Protein AF-A0A7C6U587-F1 (afdb_monomer_lite)

Structure (mmCIF, N/CA/C/O backbone):
data_AF-A0A7C6U587-F1
#
_entry.id   AF-A0A7C6U587-F1
#
loop_
_atom_site.group_PDB
_atom_site.id
_atom_site.type_symbol
_atom_site.label_atom_id
_atom_site.label_alt_id
_atom_site.label_comp_id
_atom_site.label_asym_id
_atom_site.label_entity_id
_atom_site.label_seq_id
_atom_site.pdbx_PDB_ins_code
_atom_site.Cartn_x
_atom_site.Cartn_y
_atom_site.Cartn_z
_atom_site.occupancy
_atom_site.B_iso_or_equiv
_atom_site.auth_seq_id
_atom_site.auth_comp_id
_atom_site.auth_asym_id
_atom_site.auth_atom_id
_atom_site.pdbx_PDB_model_num
ATOM 1 N N . MET A 1 1 ? -9.775 6.942 18.455 1.00 74.12 1 MET A N 1
ATOM 2 C CA . MET A 1 1 ? -8.838 6.032 17.772 1.00 74.12 1 MET A CA 1
ATOM 3 C C . MET A 1 1 ? -7.484 6.138 18.454 1.00 74.12 1 MET A C 1
ATOM 5 O O . MET A 1 1 ? -7.083 7.254 18.779 1.00 74.12 1 MET A O 1
ATOM 9 N N . LYS A 1 2 ? -6.828 5.015 18.753 1.00 79.56 2 LYS A N 1
ATOM 10 C CA . LYS A 1 2 ? -5.412 5.011 19.152 1.00 79.56 2 LYS A CA 1
ATOM 11 C C . LYS A 1 2 ? -4.557 5.276 17.909 1.00 79.56 2 LYS A C 1
ATOM 13 O O . LYS A 1 2 ? -5.069 5.228 16.796 1.00 79.56 2 LYS A O 1
ATOM 18 N N . THR A 1 3 ? -3.266 5.543 18.081 1.00 83.50 3 THR A N 1
ATOM 19 C CA . THR A 1 3 ? -2.344 5.587 16.938 1.00 83.50 3 THR A CA 1
ATOM 20 C C . THR A 1 3 ? -2.378 4.236 16.218 1.00 83.50 3 THR A C 1
ATOM 22 O O . THR A 1 3 ? -2.172 3.227 16.898 1.00 83.50 3 THR A O 1
ATOM 25 N N . PRO A 1 4 ? -2.668 4.197 14.907 1.00 84.94 4 PRO A N 1
ATOM 26 C CA . PRO A 1 4 ? -2.709 2.946 14.173 1.00 84.94 4 PRO A CA 1
ATOM 27 C C . PRO A 1 4 ? -1.314 2.336 14.069 1.00 84.94 4 PRO A C 1
ATOM 29 O O . PRO A 1 4 ? -0.331 3.044 13.843 1.00 84.94 4 PRO A O 1
ATOM 32 N N . ILE A 1 5 ? -1.236 1.023 14.267 1.00 89.50 5 ILE A N 1
ATOM 33 C CA . ILE A 1 5 ? -0.021 0.231 14.063 1.00 89.50 5 ILE A CA 1
ATOM 34 C C . ILE A 1 5 ? -0.376 -0.813 13.014 1.00 89.50 5 ILE A C 1
ATOM 36 O O . ILE A 1 5 ? -0.942 -1.856 13.332 1.00 89.50 5 ILE A O 1
ATOM 40 N N . LEU A 1 6 ? -0.095 -0.482 11.757 1.00 93.31 6 LEU A N 1
ATOM 41 C CA . LEU A 1 6 ? -0.489 -1.301 10.619 1.00 93.31 6 LEU A CA 1
ATOM 42 C C . LEU A 1 6 ? 0.548 -2.396 10.398 1.00 93.31 6 LEU A C 1
ATOM 44 O O . LEU A 1 6 ? 1.727 -2.110 10.193 1.00 93.31 6 LEU A O 1
ATOM 48 N N . THR A 1 7 ? 0.100 -3.644 10.448 1.00 93.62 7 THR A N 1
ATOM 49 C CA . THR A 1 7 ? 0.931 -4.816 10.161 1.00 93.62 7 THR A CA 1
ATOM 50 C C . THR A 1 7 ? 0.369 -5.496 8.920 1.00 93.62 7 THR A C 1
ATOM 52 O O . THR A 1 7 ? -0.827 -5.786 8.927 1.00 93.62 7 THR A O 1
ATOM 55 N N . PRO A 1 8 ? 1.158 -5.717 7.858 1.00 93.75 8 PRO A N 1
ATOM 56 C CA . PRO A 1 8 ? 0.664 -6.448 6.698 1.00 93.75 8 PRO A CA 1
ATOM 57 C C . PRO A 1 8 ? 0.405 -7.914 7.086 1.00 93.75 8 PRO A C 1
ATOM 59 O O . PRO A 1 8 ? 1.144 -8.474 7.902 1.00 93.75 8 PRO A O 1
ATOM 62 N N . GLU A 1 9 ? -0.663 -8.519 6.561 1.00 91.94 9 GLU A N 1
ATOM 63 C CA . GLU A 1 9 ? -0.982 -9.932 6.828 1.00 91.94 9 GLU A CA 1
ATOM 64 C C . GLU A 1 9 ? -0.007 -10.884 6.118 1.00 91.94 9 GLU A C 1
ATOM 66 O O . GLU A 1 9 ? 0.327 -11.936 6.665 1.00 91.94 9 GLU A O 1
ATOM 71 N N . ASP A 1 10 ? 0.513 -10.466 4.962 1.00 90.69 10 ASP A N 1
ATOM 72 C CA . ASP A 1 10 ? 1.508 -11.177 4.158 1.00 90.69 10 ASP A CA 1
ATOM 73 C C . ASP A 1 10 ? 2.763 -10.316 3.916 1.00 90.69 10 ASP A C 1
ATOM 75 O O . ASP A 1 10 ? 2.794 -9.116 4.193 1.00 90.69 10 ASP A O 1
ATOM 79 N N . GLU A 1 11 ? 3.830 -10.924 3.388 1.00 89.44 11 GLU A N 1
ATOM 80 C CA . GLU A 1 11 ? 4.993 -10.166 2.909 1.00 89.44 11 GLU A CA 1
ATOM 81 C C . GLU A 1 11 ? 4.594 -9.231 1.756 1.00 89.44 11 GLU A C 1
ATOM 83 O O . GLU A 1 11 ? 3.784 -9.592 0.898 1.00 89.44 11 GLU A O 1
ATOM 88 N N . LEU A 1 12 ? 5.176 -8.025 1.718 1.00 89.62 12 LEU A N 1
ATOM 89 C CA . LEU A 1 12 ? 4.893 -7.079 0.642 1.00 89.62 12 LEU A CA 1
ATOM 90 C C . LEU A 1 12 ? 5.345 -7.655 -0.716 1.00 89.62 12 LEU A C 1
ATOM 92 O O . LEU A 1 12 ? 6.461 -8.172 -0.815 1.00 89.62 12 LEU A O 1
ATOM 96 N N . PRO A 1 13 ? 4.521 -7.552 -1.778 1.00 91.12 13 PRO A N 1
ATOM 97 C CA . PRO A 1 13 ? 4.857 -8.115 -3.083 1.00 91.12 13 PRO A CA 1
ATOM 98 C C . PRO A 1 13 ? 6.144 -7.530 -3.672 1.00 91.12 13 PRO A C 1
ATOM 100 O O . PRO A 1 13 ? 6.321 -6.309 -3.713 1.00 91.12 13 PRO A O 1
ATOM 103 N N . GLU A 1 14 ? 7.017 -8.390 -4.198 1.00 91.69 14 GLU A N 1
ATOM 104 C CA . GLU A 1 14 ? 8.173 -7.952 -4.983 1.00 91.69 14 GLU A CA 1
ATOM 105 C C . GLU A 1 14 ? 7.737 -7.370 -6.339 1.00 91.69 14 GLU A C 1
ATOM 107 O O . GLU A 1 14 ? 6.810 -7.864 -6.984 1.00 91.69 14 GLU A O 1
ATOM 112 N N . LEU A 1 15 ? 8.450 -6.342 -6.810 1.00 91.31 15 LEU A N 1
ATOM 113 C CA . LEU A 1 15 ? 8.211 -5.764 -8.133 1.00 91.31 15 LEU A CA 1
ATOM 114 C C . LEU A 1 15 ? 8.793 -6.651 -9.236 1.00 91.31 15 LEU A C 1
ATOM 116 O O . LEU A 1 15 ? 9.970 -7.023 -9.216 1.00 91.31 15 LEU A O 1
ATOM 120 N N . GLU A 1 16 ? 7.996 -6.909 -10.270 1.00 90.06 16 GLU A N 1
ATOM 121 C CA . GLU A 1 16 ? 8.484 -7.593 -11.460 1.00 90.06 16 GLU A CA 1
ATOM 122 C C . GLU A 1 16 ? 9.505 -6.720 -12.204 1.00 90.06 16 GLU A C 1
ATOM 124 O O . GLU A 1 16 ? 9.353 -5.501 -12.319 1.00 90.06 16 GLU A O 1
ATOM 129 N N . HIS A 1 17 ? 10.520 -7.351 -12.803 1.00 88.31 17 HIS A N 1
ATOM 130 C CA . HIS A 1 17 ? 11.481 -6.689 -13.694 1.00 88.31 17 HIS A CA 1
ATOM 131 C C . HIS A 1 17 ? 10.867 -6.410 -15.072 1.00 88.31 17 HIS A C 1
ATOM 133 O O . HIS A 1 17 ? 11.314 -6.921 -16.102 1.00 88.31 17 HIS A O 1
ATOM 139 N N . LYS A 1 18 ? 9.800 -5.614 -15.086 1.00 88.62 18 LYS A N 1
ATOM 140 C CA . LYS A 1 18 ? 9.007 -5.308 -16.269 1.00 88.62 18 LYS A CA 1
ATOM 141 C C . LYS A 1 18 ? 8.548 -3.860 -16.226 1.00 88.62 18 LYS A C 1
ATOM 143 O O . LYS A 1 18 ? 7.990 -3.405 -15.231 1.00 88.62 18 LYS A O 1
ATOM 148 N N . GLU A 1 19 ? 8.765 -3.156 -17.333 1.00 90.19 19 GLU A N 1
ATOM 149 C CA . GLU A 1 19 ? 8.288 -1.785 -17.477 1.00 90.19 19 GLU A CA 1
ATOM 150 C C . GLU A 1 19 ? 6.764 -1.718 -17.471 1.00 90.19 19 GLU A C 1
ATOM 152 O O . GLU A 1 19 ? 6.081 -2.537 -18.098 1.00 90.19 19 GLU A O 1
ATOM 157 N N . GLY A 1 20 ? 6.245 -0.688 -16.811 1.00 92.88 20 GLY A N 1
ATOM 158 C CA . GLY A 1 20 ? 4.831 -0.354 -16.815 1.00 92.88 20 GLY A CA 1
ATOM 159 C C . GLY A 1 20 ? 4.245 -0.195 -15.421 1.00 92.88 20 GLY A C 1
ATOM 160 O O . GLY A 1 20 ? 4.947 0.038 -14.441 1.00 92.88 20 GLY A O 1
ATOM 161 N N . CYS A 1 21 ? 2.920 -0.273 -15.374 1.00 94.69 21 CYS A N 1
ATOM 162 C CA . CYS A 1 21 ? 2.132 -0.167 -14.157 1.00 94.69 21 CYS A CA 1
ATOM 163 C C . CYS A 1 21 ? 2.024 -1.535 -13.484 1.00 94.69 21 CYS A C 1
ATOM 165 O O . CYS A 1 21 ? 1.630 -2.505 -14.140 1.00 94.69 21 C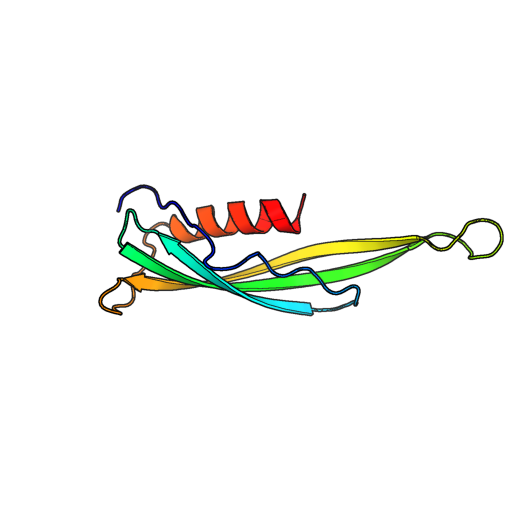YS A O 1
ATOM 167 N N . GLN A 1 22 ? 2.344 -1.598 -12.196 1.00 93.94 22 GLN A N 1
ATOM 168 C CA . GLN A 1 22 ? 2.119 -2.764 -11.351 1.00 93.94 22 GLN A CA 1
ATOM 169 C C . GLN A 1 22 ? 1.193 -2.352 -10.205 1.00 93.94 22 GLN A C 1
ATOM 171 O O . GLN A 1 22 ? 1.430 -1.335 -9.551 1.00 93.94 22 GLN A O 1
ATOM 176 N N . VAL A 1 23 ? 0.109 -3.106 -10.019 1.00 94.88 23 VAL A N 1
ATOM 177 C CA . VAL A 1 23 ? -0.922 -2.832 -9.012 1.00 94.88 23 VAL A CA 1
ATOM 178 C C . VAL A 1 23 ? -1.034 -4.038 -8.099 1.00 94.88 23 VAL A C 1
ATOM 180 O O . VAL A 1 23 ? -1.165 -5.161 -8.591 1.00 94.88 23 VAL A O 1
ATOM 183 N N . PHE A 1 24 ? -1.004 -3.794 -6.794 1.00 93.81 24 PHE A N 1
ATOM 184 C CA . PHE A 1 24 ? -1.066 -4.838 -5.778 1.00 93.81 24 PHE A CA 1
ATOM 185 C C . PHE A 1 24 ? -2.119 -4.517 -4.730 1.00 93.81 24 PHE A C 1
ATOM 187 O O . PHE A 1 24 ? -2.331 -3.353 -4.399 1.00 93.81 24 PHE A O 1
ATOM 194 N N . GLU A 1 25 ? -2.740 -5.566 -4.209 1.00 96.19 25 GLU A N 1
ATOM 195 C CA . GLU A 1 25 ? -3.596 -5.519 -3.030 1.00 96.19 25 GLU A CA 1
ATOM 196 C C . GLU A 1 25 ? -2.774 -5.996 -1.830 1.00 96.19 25 GLU A C 1
ATOM 198 O O . GLU A 1 25 ? -2.064 -6.999 -1.926 1.00 96.19 25 GLU A O 1
ATOM 203 N N . ILE A 1 26 ? -2.821 -5.242 -0.736 1.00 95.69 26 ILE A N 1
ATOM 204 C CA . ILE A 1 26 ? -2.122 -5.536 0.511 1.00 95.69 26 ILE A CA 1
ATOM 205 C C . ILE A 1 26 ? -3.116 -5.373 1.651 1.00 95.69 26 ILE A C 1
ATOM 207 O O . ILE A 1 26 ? -3.655 -4.282 1.870 1.00 95.69 26 ILE A O 1
ATOM 211 N N . ASP A 1 27 ? -3.299 -6.450 2.402 1.00 96.12 27 ASP A N 1
ATOM 212 C CA . ASP A 1 27 ? -4.130 -6.452 3.592 1.00 96.12 27 ASP A CA 1
ATOM 213 C C . ASP A 1 27 ? -3.291 -6.085 4.810 1.00 96.12 27 ASP A C 1
ATOM 215 O O . ASP A 1 27 ? -2.266 -6.699 5.108 1.00 96.12 27 ASP A O 1
ATOM 219 N N . PHE A 1 28 ? -3.731 -5.052 5.519 1.00 95.94 28 PHE A N 1
ATOM 220 C CA . PHE A 1 28 ? -3.150 -4.601 6.770 1.00 95.94 28 PHE A CA 1
ATOM 221 C C . PHE A 1 28 ? -4.119 -4.826 7.915 1.00 95.94 28 PHE A C 1
ATOM 223 O O . PHE A 1 28 ? -5.330 -4.624 7.801 1.00 95.94 28 PHE A O 1
ATOM 230 N N . ARG A 1 29 ? -3.551 -5.142 9.071 1.00 95.12 29 ARG A N 1
ATOM 231 C CA . ARG A 1 29 ? -4.282 -5.306 10.314 1.00 95.12 29 ARG A CA 1
ATOM 232 C C . ARG A 1 29 ? -3.768 -4.359 11.381 1.00 95.12 29 ARG A C 1
ATOM 234 O O . ARG A 1 29 ? -2.562 -4.182 11.554 1.00 95.12 29 ARG A O 1
ATOM 241 N N . ASP A 1 30 ? -4.706 -3.777 12.116 1.00 94.06 30 ASP A N 1
ATOM 242 C CA . ASP A 1 30 ? -4.445 -2.955 13.291 1.00 94.06 30 ASP A CA 1
ATOM 243 C C . ASP A 1 30 ? -5.167 -3.555 14.496 1.00 94.06 30 ASP A C 1
ATOM 245 O O . ASP A 1 30 ? -6.312 -3.222 14.802 1.00 94.06 30 ASP A O 1
ATOM 249 N N . GLU A 1 31 ? -4.482 -4.449 15.205 1.00 91.25 31 GLU A N 1
ATOM 250 C CA . GLU A 1 31 ? -5.033 -5.121 16.388 1.00 91.25 31 GLU A CA 1
ATOM 251 C C . GLU A 1 31 ? -5.337 -4.141 17.536 1.00 91.25 31 GLU A C 1
ATOM 253 O O . GLU A 1 31 ? -6.154 -4.429 18.408 1.00 91.25 31 GLU A O 1
ATOM 258 N N . ALA A 1 32 ? -4.696 -2.966 17.574 1.00 89.50 32 ALA A N 1
ATOM 259 C CA . ALA A 1 32 ? -4.902 -2.006 18.656 1.00 89.50 32 ALA A CA 1
ATOM 260 C C . ALA A 1 32 ? -6.234 -1.252 18.534 1.00 89.50 32 ALA A C 1
ATOM 262 O O . ALA A 1 32 ? -6.758 -0.784 19.563 1.00 89.50 32 ALA A O 1
ATOM 263 N N . ASN A 1 33 ? -6.732 -1.121 17.302 1.00 90.19 33 ASN A N 1
ATOM 264 C CA . ASN A 1 33 ? -8.001 -0.487 16.957 1.00 90.19 33 ASN A CA 1
ATOM 265 C C . ASN A 1 33 ? -9.042 -1.460 16.371 1.00 90.19 33 ASN A C 1
ATOM 267 O O . ASN A 1 33 ? -10.146 -1.015 16.082 1.00 90.19 33 ASN A O 1
ATOM 271 N N . GLU A 1 34 ? -8.712 -2.751 16.254 1.00 94.12 34 GLU A N 1
ATOM 272 C CA . GLU A 1 34 ? -9.578 -3.805 15.705 1.00 94.12 34 GLU A CA 1
ATOM 273 C C . GLU A 1 34 ? -10.015 -3.508 14.262 1.00 94.12 34 GLU A C 1
ATOM 275 O O . GLU A 1 34 ? -11.188 -3.642 13.907 1.00 94.12 34 GLU A O 1
ATOM 280 N N . PHE A 1 35 ? -9.056 -3.075 13.432 1.00 94.69 35 PHE A N 1
ATOM 281 C CA . PHE A 1 35 ? -9.293 -2.754 12.025 1.00 94.69 35 PHE A CA 1
ATOM 282 C C . PHE A 1 35 ? -8.620 -3.727 11.060 1.00 94.69 35 PHE A C 1
ATOM 284 O O . PHE A 1 35 ? -7.495 -4.183 11.286 1.00 94.69 35 PHE A O 1
ATOM 291 N N . LEU A 1 36 ? -9.313 -3.969 9.950 1.00 95.44 36 LEU A N 1
ATOM 292 C CA . LEU A 1 36 ? -8.820 -4.600 8.734 1.00 95.44 36 LEU A CA 1
ATOM 293 C C . LEU A 1 36 ? -8.814 -3.557 7.613 1.00 95.44 36 LEU A C 1
ATOM 295 O O . LEU A 1 36 ? -9.805 -2.855 7.397 1.00 95.44 36 LEU A O 1
ATOM 299 N N . ILE A 1 37 ? -7.695 -3.434 6.911 1.00 96.44 37 ILE A N 1
ATOM 300 C CA . ILE A 1 37 ? -7.466 -2.384 5.924 1.00 96.44 37 ILE A CA 1
ATOM 301 C C . ILE A 1 37 ? -6.981 -3.021 4.627 1.00 96.44 37 ILE A C 1
ATOM 303 O O . ILE A 1 37 ? -5.865 -3.520 4.560 1.00 96.44 37 ILE A O 1
ATOM 307 N N . ILE A 1 38 ? -7.808 -2.948 3.591 1.00 96.62 38 ILE A N 1
ATOM 308 C CA . ILE A 1 38 ? -7.479 -3.431 2.247 1.00 96.62 38 ILE A CA 1
ATOM 309 C C . ILE A 1 38 ? -6.880 -2.257 1.483 1.00 96.62 38 ILE A C 1
ATOM 311 O O . ILE A 1 38 ? -7.545 -1.228 1.330 1.00 96.62 38 ILE A O 1
ATOM 315 N N . THR A 1 39 ? -5.634 -2.384 1.034 1.00 97.12 39 THR A N 1
ATOM 316 C CA . THR A 1 39 ? -4.882 -1.301 0.385 1.00 97.12 39 THR A CA 1
ATOM 317 C C . THR A 1 39 ? -4.497 -1.682 -1.034 1.00 97.12 39 THR A C 1
ATOM 319 O O . THR A 1 39 ? -3.892 -2.723 -1.252 1.00 97.12 39 THR A O 1
ATOM 322 N N . PHE A 1 40 ? -4.789 -0.814 -1.997 1.00 96.88 40 PHE A N 1
ATOM 323 C CA . PHE A 1 40 ? -4.369 -0.947 -3.385 1.00 96.88 40 PHE A CA 1
ATOM 324 C C . PHE A 1 40 ? -3.228 0.023 -3.666 1.00 96.88 40 PHE A C 1
ATOM 326 O O . PHE A 1 40 ? -3.383 1.238 -3.535 1.00 96.88 40 PHE A O 1
ATOM 333 N N . VAL A 1 41 ? -2.080 -0.511 -4.068 1.00 96.25 41 VAL A N 1
ATOM 334 C CA . VAL A 1 41 ? -0.882 0.278 -4.362 1.00 96.25 41 VAL A CA 1
ATOM 335 C C . VAL A 1 41 ? -0.602 0.225 -5.852 1.00 96.25 41 VAL A C 1
ATOM 337 O O . VAL A 1 41 ? -0.446 -0.856 -6.416 1.00 96.25 41 VAL A O 1
ATOM 340 N N . THR A 1 42 ? -0.503 1.395 -6.479 1.00 96.31 42 THR A N 1
ATOM 341 C CA . THR A 1 42 ? -0.128 1.536 -7.889 1.00 96.31 42 THR A CA 1
ATOM 342 C C . THR A 1 42 ? 1.301 2.049 -7.991 1.00 96.31 42 THR A C 1
ATOM 344 O O . THR A 1 42 ? 1.600 3.158 -7.547 1.00 96.31 42 THR A O 1
ATOM 347 N N . ILE A 1 43 ? 2.185 1.266 -8.610 1.00 95.25 43 ILE A N 1
ATOM 348 C CA . ILE A 1 43 ? 3.603 1.599 -8.778 1.00 95.25 43 ILE A CA 1
ATOM 349 C C . ILE A 1 43 ? 3.949 1.603 -10.265 1.00 95.25 43 ILE A C 1
ATOM 351 O O . ILE A 1 43 ? 3.697 0.634 -10.987 1.00 95.25 43 ILE A O 1
ATOM 355 N N . PHE A 1 44 ? 4.567 2.687 -10.728 1.00 94.38 44 PHE A N 1
ATOM 356 C CA . PHE A 1 44 ? 5.182 2.733 -12.047 1.00 94.38 44 PHE A CA 1
ATOM 357 C C . PHE A 1 44 ? 6.627 2.261 -11.977 1.00 94.38 44 PHE A C 1
ATOM 359 O O . PHE A 1 44 ? 7.447 2.774 -11.215 1.00 94.38 44 PHE A O 1
ATOM 366 N N . VAL A 1 45 ? 6.938 1.290 -12.827 1.00 93.25 45 VAL A N 1
ATOM 367 C CA . VAL A 1 45 ? 8.252 0.674 -12.929 1.00 93.25 45 VAL A CA 1
ATOM 368 C C . VAL A 1 45 ? 8.875 1.023 -14.275 1.00 93.25 45 VAL A C 1
ATOM 370 O O . VAL A 1 45 ? 8.288 0.792 -15.333 1.00 93.25 45 VAL A O 1
ATOM 373 N N . THR A 1 46 ? 10.083 1.578 -14.234 1.00 92.56 46 THR A N 1
ATOM 374 C CA . THR A 1 46 ? 10.925 1.860 -15.406 1.00 92.56 46 THR A CA 1
ATOM 375 C C . THR A 1 46 ? 12.216 1.060 -15.297 1.00 92.56 46 THR A C 1
ATOM 377 O O . THR A 1 46 ? 12.813 0.989 -14.220 1.00 92.56 46 THR A O 1
ATOM 380 N N . LEU A 1 47 ? 12.665 0.460 -16.402 1.00 91.38 47 LEU A N 1
ATOM 381 C CA . LEU A 1 47 ? 13.907 -0.305 -16.434 1.00 91.38 47 LEU A CA 1
ATOM 382 C C . LEU A 1 47 ? 15.018 0.560 -17.023 1.00 91.38 47 LEU A C 1
ATOM 384 O O . LEU A 1 47 ? 15.078 0.814 -18.224 1.00 91.38 47 LEU A O 1
ATOM 388 N N . GLU A 1 48 ? 15.944 0.992 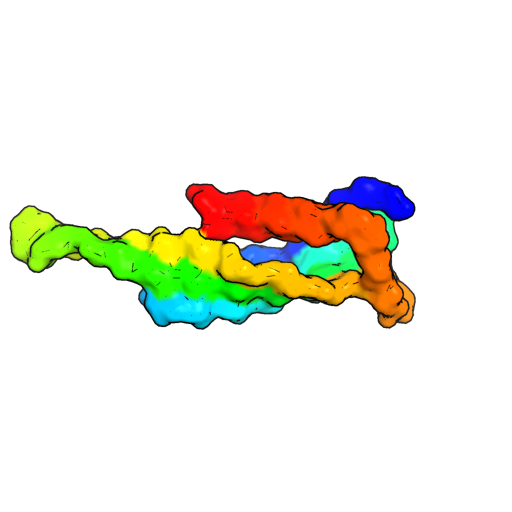-16.178 1.00 89.88 48 GLU A N 1
ATOM 389 C CA . GLU A 1 48 ? 17.122 1.719 -16.632 1.00 89.88 48 GLU A CA 1
ATOM 390 C C . GLU A 1 48 ? 18.217 0.721 -17.002 1.00 89.88 48 GLU A C 1
ATOM 392 O O . GLU A 1 48 ? 18.784 0.031 -16.153 1.00 89.88 48 GLU A O 1
ATOM 397 N N . LYS A 1 49 ? 18.513 0.638 -18.301 1.00 89.56 49 LYS A N 1
ATOM 398 C CA . LYS A 1 49 ? 19.590 -0.196 -18.825 1.00 89.56 49 LYS A CA 1
ATOM 399 C C . LYS A 1 49 ? 20.864 0.625 -18.986 1.00 89.56 49 LYS A C 1
ATOM 401 O O . LYS A 1 49 ? 20.874 1.645 -19.672 1.00 89.56 49 LYS A O 1
ATOM 406 N N . SER A 1 50 ? 21.957 0.130 -18.422 1.00 88.69 50 SER A N 1
ATOM 407 C CA . SER A 1 50 ? 23.304 0.657 -18.634 1.00 88.69 50 SER A CA 1
ATOM 408 C C . SER A 1 50 ? 24.247 -0.427 -19.169 1.00 88.69 50 SER A C 1
ATOM 410 O O . SER A 1 50 ? 23.904 -1.611 -19.191 1.00 88.69 50 SER A O 1
ATOM 412 N N . GLY A 1 51 ? 25.420 -0.014 -19.653 1.00 86.25 51 GLY A N 1
ATOM 413 C CA . GLY A 1 51 ? 26.381 -0.892 -20.324 1.00 86.25 51 GLY A CA 1
ATOM 414 C C . GLY A 1 51 ? 26.096 -1.077 -21.818 1.00 86.25 51 GLY A C 1
ATOM 415 O O . GLY A 1 51 ? 24.987 -0.848 -22.303 1.00 86.25 51 GLY A O 1
ATOM 416 N N . ASP A 1 52 ? 27.124 -1.472 -22.569 1.00 86.69 52 ASP A N 1
ATOM 417 C CA . ASP A 1 52 ? 27.043 -1.715 -24.015 1.00 86.69 52 ASP A CA 1
ATOM 418 C C . ASP A 1 52 ? 26.905 -3.211 -24.351 1.00 86.69 52 ASP A C 1
ATOM 420 O O . ASP A 1 52 ? 26.551 -3.553 -25.480 1.00 86.69 52 ASP A O 1
ATOM 424 N N . GLY A 1 53 ? 27.111 -4.094 -23.368 1.00 85.94 53 GLY A N 1
ATOM 425 C CA . GLY A 1 53 ? 27.107 -5.548 -23.530 1.00 85.94 53 GLY A CA 1
ATOM 426 C C . GLY A 1 53 ? 28.372 -6.098 -24.195 1.00 85.94 53 GLY A C 1
ATOM 427 O O . GLY A 1 53 ? 28.451 -7.303 -24.417 1.00 85.94 53 GLY A O 1
ATOM 428 N N . TYR A 1 54 ? 29.350 -5.237 -24.499 1.00 84.31 54 TYR A N 1
ATOM 429 C CA . TYR A 1 54 ? 30.606 -5.588 -25.166 1.00 84.31 54 TYR A CA 1
ATOM 430 C C . TYR A 1 54 ? 31.814 -5.301 -24.272 1.00 84.31 54 TYR A C 1
ATOM 432 O O . TYR A 1 54 ? 32.536 -6.223 -23.902 1.00 84.31 54 TYR A O 1
ATOM 440 N N . ASN A 1 55 ? 32.028 -4.035 -23.906 1.00 91.31 55 ASN A N 1
ATOM 441 C CA . ASN A 1 55 ? 33.110 -3.605 -23.016 1.00 91.31 55 ASN A CA 1
ATOM 442 C C . ASN A 1 55 ? 32.630 -3.462 -21.568 1.00 91.31 55 ASN A C 1
ATOM 444 O O . ASN A 1 55 ? 33.418 -3.604 -20.637 1.00 91.31 55 ASN A O 1
ATOM 448 N N . THR A 1 56 ? 31.341 -3.167 -21.377 1.00 84.38 56 THR A N 1
ATOM 449 C CA . THR A 1 56 ? 30.673 -3.075 -20.074 1.00 84.38 56 THR A CA 1
ATOM 450 C C . THR A 1 56 ? 29.440 -3.980 -20.096 1.00 84.38 56 THR A C 1
ATOM 452 O O . THR A 1 56 ? 28.559 -3.754 -20.932 1.00 84.38 56 THR A O 1
ATOM 455 N N . PRO A 1 57 ? 29.350 -4.999 -19.219 1.00 89.00 57 PRO A N 1
ATOM 456 C CA . PRO A 1 57 ? 28.168 -5.852 -19.117 1.00 89.00 57 PRO A CA 1
ATOM 457 C C . PRO A 1 57 ? 26.886 -5.036 -18.957 1.00 89.00 57 PRO A C 1
ATOM 459 O O . PRO A 1 57 ? 26.910 -3.949 -18.381 1.00 89.00 57 PRO A O 1
ATOM 462 N N . TYR A 1 58 ? 25.768 -5.562 -19.460 1.00 88.38 58 TYR A N 1
ATOM 463 C CA . TYR A 1 58 ? 24.480 -4.927 -19.210 1.00 88.38 58 TYR A CA 1
ATOM 464 C C . TYR A 1 58 ? 24.132 -4.997 -17.724 1.00 88.38 58 TYR A C 1
ATOM 466 O O . TYR A 1 58 ? 24.177 -6.072 -17.130 1.00 88.38 58 TYR A O 1
ATOM 474 N N . ASP A 1 59 ? 23.745 -3.854 -17.168 1.00 88.75 59 ASP A N 1
ATOM 475 C CA . ASP A 1 59 ? 23.155 -3.723 -15.837 1.00 88.75 59 ASP A CA 1
ATOM 476 C C . ASP A 1 59 ? 21.757 -3.120 -16.009 1.00 88.75 59 ASP A C 1
ATOM 478 O O . ASP A 1 59 ? 21.597 -2.124 -16.724 1.00 88.75 59 ASP A O 1
ATOM 482 N N . ILE A 1 60 ? 20.747 -3.757 -15.418 1.00 88.44 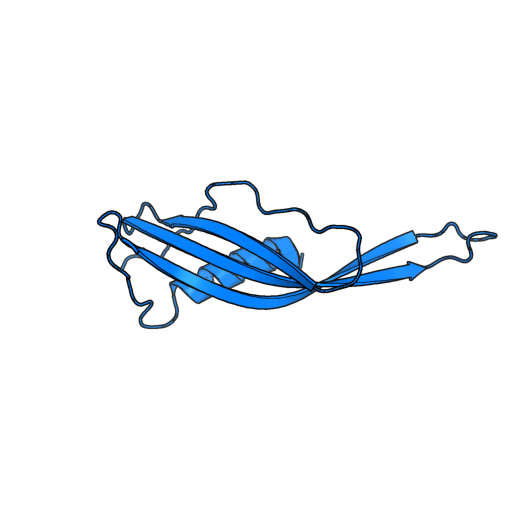60 ILE A N 1
ATOM 483 C CA . ILE A 1 60 ? 19.352 -3.312 -15.469 1.00 88.44 60 ILE A CA 1
ATOM 484 C C . ILE A 1 60 ? 18.952 -2.952 -14.051 1.00 88.44 60 ILE A C 1
ATOM 486 O O . ILE A 1 60 ? 18.989 -3.796 -13.158 1.00 88.44 60 ILE A O 1
ATOM 490 N N . ARG A 1 61 ? 18.541 -1.703 -13.860 1.00 88.62 61 ARG A N 1
ATOM 491 C CA . ARG A 1 61 ? 18.059 -1.206 -12.576 1.00 88.62 61 ARG A CA 1
ATOM 492 C C . ARG A 1 61 ? 16.579 -0.901 -12.659 1.00 88.62 61 ARG A C 1
ATOM 494 O O . ARG A 1 61 ? 16.105 -0.321 -13.634 1.00 88.62 61 ARG A O 1
ATOM 501 N N . LEU A 1 62 ? 15.871 -1.283 -11.607 1.00 88.88 62 LEU A N 1
ATOM 502 C CA . LEU A 1 62 ? 14.483 -0.917 -11.397 1.00 88.88 62 LEU A CA 1
ATOM 503 C C . LEU A 1 62 ? 14.420 0.496 -10.829 1.00 88.88 62 LEU A C 1
ATOM 505 O O . LEU A 1 62 ? 14.932 0.760 -9.742 1.00 88.88 62 LEU A O 1
ATOM 509 N N . LYS A 1 63 ? 13.761 1.392 -11.555 1.00 89.56 63 LYS A N 1
ATOM 510 C CA . LYS A 1 63 ? 13.299 2.665 -11.019 1.00 89.56 63 LYS A CA 1
ATOM 511 C C . LYS A 1 63 ? 11.812 2.539 -10.722 1.00 89.56 63 LYS A C 1
ATOM 513 O O . LYS A 1 63 ? 11.038 2.163 -11.600 1.00 89.56 63 LYS A O 1
ATOM 518 N N . LYS A 1 64 ? 11.451 2.833 -9.479 1.00 90.50 64 LYS A N 1
ATOM 519 C CA . LYS A 1 64 ? 10.118 2.670 -8.902 1.00 90.50 64 LYS A CA 1
ATOM 520 C C . LYS A 1 64 ? 9.581 4.041 -8.487 1.00 90.50 64 LYS A C 1
ATOM 522 O O . LYS A 1 64 ? 10.338 4.854 -7.963 1.00 90.50 64 LYS A O 1
ATOM 527 N N . ASP A 1 65 ? 8.317 4.299 -8.799 1.00 91.31 65 ASP A N 1
ATOM 528 C CA . ASP A 1 65 ? 7.593 5.526 -8.454 1.00 91.31 65 ASP A CA 1
AT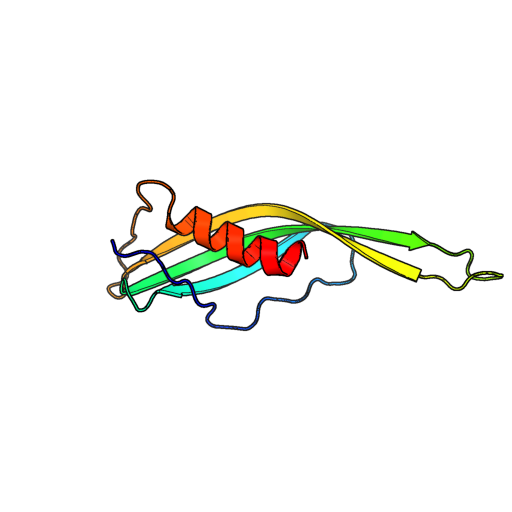OM 529 C C . ASP A 1 65 ? 6.194 5.138 -7.971 1.00 91.31 65 ASP A C 1
ATOM 531 O O . ASP A 1 65 ? 5.423 4.532 -8.725 1.00 91.31 65 ASP A O 1
ATOM 535 N N . ILE A 1 66 ? 5.881 5.423 -6.706 1.00 93.31 66 ILE A N 1
ATOM 536 C CA . ILE A 1 66 ? 4.555 5.139 -6.151 1.00 93.31 66 ILE A CA 1
ATOM 537 C C . ILE A 1 66 ? 3.600 6.200 -6.687 1.00 93.31 66 ILE A C 1
ATOM 539 O O . ILE A 1 66 ? 3.681 7.374 -6.330 1.00 93.31 66 ILE A O 1
ATOM 543 N N . HIS A 1 67 ? 2.687 5.775 -7.552 1.00 93.25 67 HIS A N 1
ATOM 544 C CA . HIS A 1 67 ? 1.737 6.672 -8.186 1.00 93.25 67 HIS A CA 1
ATOM 545 C C . HIS A 1 67 ? 0.545 6.975 -7.286 1.00 93.25 67 HIS A C 1
ATOM 547 O O . HIS A 1 67 ? 0.128 8.129 -7.195 1.00 93.25 67 HIS A O 1
ATOM 553 N N . ASP A 1 68 ? -0.011 5.934 -6.666 1.00 95.50 68 ASP A N 1
ATOM 554 C CA . ASP A 1 68 ? -1.245 6.047 -5.901 1.00 95.50 68 ASP A CA 1
ATOM 555 C C . ASP A 1 68 ? -1.366 4.966 -4.821 1.00 95.50 68 ASP A C 1
ATOM 557 O O . ASP A 1 68 ? -0.847 3.854 -4.973 1.00 95.50 68 ASP A O 1
ATOM 561 N N . ILE A 1 69 ? -2.058 5.320 -3.738 1.00 96.06 69 ILE A N 1
ATOM 562 C CA . ILE A 1 69 ? -2.390 4.441 -2.614 1.00 96.06 69 ILE A CA 1
ATOM 563 C C . ILE A 1 69 ? -3.870 4.654 -2.295 1.00 96.06 69 ILE A C 1
ATOM 565 O O . ILE A 1 69 ? -4.255 5.642 -1.664 1.00 96.06 69 ILE A O 1
ATOM 569 N N . GLU A 1 70 ? -4.700 3.698 -2.689 1.00 96.38 70 GLU A N 1
ATOM 570 C CA . GLU A 1 70 ? -6.113 3.656 -2.325 1.00 96.38 70 GLU A CA 1
ATOM 571 C C . GLU A 1 70 ? -6.320 2.650 -1.193 1.00 96.38 70 GLU A C 1
ATOM 573 O O . GLU A 1 70 ? -5.600 1.661 -1.097 1.00 96.38 70 GLU A O 1
ATOM 578 N N . TYR A 1 71 ? -7.305 2.863 -0.321 1.00 96.88 71 TYR A N 1
ATOM 579 C CA . TYR A 1 71 ? -7.602 1.878 0.718 1.00 96.88 71 TYR A CA 1
ATOM 580 C C . TYR A 1 71 ? -9.055 1.908 1.190 1.00 96.88 71 TYR A C 1
ATOM 582 O O . TYR A 1 71 ? -9.803 2.885 1.031 1.00 96.88 71 TYR A O 1
ATOM 590 N N . HIS A 1 72 ? -9.449 0.812 1.826 1.00 96.56 72 HIS A N 1
ATOM 591 C CA . HIS A 1 72 ? -10.710 0.649 2.528 1.00 96.56 72 HIS A CA 1
ATOM 592 C C . HIS A 1 72 ? -10.445 0.119 3.933 1.00 96.56 72 HIS A C 1
ATOM 594 O O . HIS A 1 72 ? -9.731 -0.860 4.095 1.00 96.56 72 HIS A O 1
ATOM 600 N N . CYS A 1 73 ? -11.029 0.763 4.942 1.00 95.69 73 CYS A N 1
ATOM 601 C CA . CYS A 1 73 ? -10.902 0.366 6.340 1.00 95.69 73 CYS A CA 1
ATOM 602 C C . CYS A 1 73 ? -12.231 -0.195 6.856 1.00 95.69 73 CYS A C 1
ATOM 604 O O . CYS A 1 73 ? -13.295 0.393 6.617 1.00 95.69 73 CYS A O 1
ATOM 606 N N . PHE A 1 74 ? -12.156 -1.307 7.575 1.00 95.88 74 PHE A N 1
ATOM 607 C CA . PHE A 1 74 ? -13.275 -1.998 8.200 1.00 95.88 74 PHE A CA 1
ATOM 608 C C . PHE A 1 74 ? -12.942 -2.317 9.655 1.00 95.88 74 PHE A C 1
ATOM 610 O O . PHE A 1 74 ? -11.792 -2.610 9.973 1.00 95.88 74 PHE A O 1
ATOM 617 N N . ASP A 1 75 ? -13.937 -2.282 10.536 1.00 94.56 75 ASP A N 1
ATOM 618 C CA . ASP A 1 75 ? -13.817 -2.906 11.855 1.00 94.56 75 ASP A CA 1
ATOM 619 C C . ASP A 1 75 ? -13.984 -4.434 11.757 1.00 94.56 75 ASP A C 1
ATOM 621 O O . ASP A 1 75 ? -14.369 -4.974 10.716 1.00 94.56 75 ASP A O 1
ATOM 625 N N . PHE A 1 76 ? -13.688 -5.156 12.837 1.00 92.62 76 PHE A N 1
ATOM 626 C CA . PHE A 1 76 ? -13.832 -6.620 12.870 1.00 92.62 76 PHE A CA 1
ATOM 627 C C . PHE A 1 76 ? -15.285 -7.112 12.815 1.00 92.62 76 PHE A C 1
ATOM 629 O O . PHE A 1 76 ? -15.518 -8.285 12.519 1.00 92.62 76 PHE A O 1
ATOM 636 N N . ASP A 1 77 ? -16.258 -6.226 13.032 1.00 93.88 77 ASP A N 1
ATOM 637 C CA . ASP A 1 77 ? -17.676 -6.512 12.802 1.00 93.88 77 ASP A CA 1
ATOM 638 C C . ASP A 1 77 ? -18.065 -6.342 11.315 1.00 93.88 77 ASP A C 1
ATOM 640 O O . ASP A 1 77 ? -19.197 -6.642 10.923 1.00 93.88 77 ASP A O 1
ATOM 644 N N . GLY A 1 78 ? -17.132 -5.893 10.466 1.00 92.19 78 GLY A N 1
ATOM 645 C CA . GLY A 1 78 ? -17.302 -5.704 9.027 1.00 92.19 78 GLY A CA 1
ATOM 646 C C . GLY A 1 78 ? -17.913 -4.356 8.634 1.00 92.19 78 GLY A C 1
ATOM 647 O O . GLY A 1 78 ? -18.278 -4.164 7.470 1.00 92.19 78 GLY A O 1
ATOM 648 N N . ASN A 1 79 ? -18.043 -3.406 9.564 1.00 95.50 79 ASN A N 1
ATOM 649 C CA . ASN A 1 79 ? -18.529 -2.068 9.250 1.00 95.50 79 ASN A CA 1
ATOM 650 C C . ASN A 1 79 ? -17.407 -1.221 8.665 1.00 95.50 79 ASN A C 1
ATOM 652 O O . ASN A 1 79 ? -16.278 -1.207 9.151 1.00 95.50 79 ASN A O 1
ATOM 656 N N . ARG A 1 80 ? -17.741 -0.443 7.635 1.00 94.69 80 ARG A N 1
ATOM 657 C CA . ARG A 1 80 ? -16.799 0.499 7.036 1.00 94.69 80 ARG A CA 1
ATOM 658 C C . ARG A 1 80 ? -16.466 1.619 8.021 1.00 94.69 80 ARG A C 1
ATOM 660 O O . ARG A 1 80 ? -17.363 2.319 8.492 1.00 94.69 80 ARG A O 1
ATOM 667 N N . VAL A 1 81 ? -15.175 1.842 8.236 1.00 93.12 81 VAL A N 1
ATOM 668 C CA . VAL A 1 81 ? -14.641 2.920 9.071 1.00 93.12 81 VAL A CA 1
ATOM 669 C C . VAL A 1 81 ? -14.097 4.028 8.172 1.00 93.12 81 VAL A C 1
ATOM 671 O O . VAL A 1 81 ? -13.440 3.776 7.161 1.00 93.12 81 VAL A O 1
ATOM 674 N N . ILE A 1 82 ? -14.399 5.277 8.522 1.00 92.06 82 ILE A N 1
ATOM 675 C CA . ILE A 1 82 ? -13.897 6.458 7.816 1.00 92.06 82 ILE A CA 1
ATOM 676 C C . ILE A 1 82 ? -12.651 6.956 8.548 1.00 92.06 82 ILE A C 1
ATOM 678 O O . ILE A 1 82 ? -12.701 7.218 9.749 1.00 92.06 82 ILE A O 1
ATOM 682 N N . ASP A 1 83 ? -11.546 7.120 7.822 1.00 89.88 83 ASP A N 1
ATOM 683 C CA . ASP A 1 83 ? -10.311 7.714 8.348 1.00 89.88 83 ASP A CA 1
ATOM 684 C C . ASP A 1 83 ? -10.439 9.239 8.440 1.00 89.88 83 ASP A C 1
ATOM 686 O O . ASP A 1 83 ? -9.935 10.012 7.616 1.00 89.88 83 ASP A O 1
ATOM 690 N N . GLU A 1 84 ? -11.175 9.690 9.447 1.00 82.12 84 GLU A N 1
ATOM 691 C CA . GLU A 1 84 ? -11.298 11.108 9.744 1.00 82.12 84 GLU A CA 1
ATOM 692 C C . GLU A 1 84 ? -9.927 11.681 10.146 1.00 82.12 84 GLU A C 1
ATOM 694 O O . GLU A 1 84 ? -9.412 11.438 11.236 1.00 82.12 84 GLU A O 1
ATOM 699 N N . GLY A 1 85 ? -9.327 12.471 9.249 1.00 83.75 85 GLY A N 1
ATOM 700 C CA . GLY A 1 85 ? -8.033 13.128 9.474 1.00 83.75 85 GLY A CA 1
ATOM 701 C C . GLY A 1 85 ? -6.829 12.471 8.790 1.00 83.75 85 GLY A C 1
ATOM 702 O O . GLY A 1 85 ? -5.713 12.992 8.922 1.00 83.75 85 GLY A O 1
ATOM 703 N N . GLY A 1 86 ? -7.037 11.392 8.028 1.00 89.88 86 GLY A N 1
ATOM 704 C CA . GLY A 1 86 ? -5.998 10.792 7.186 1.00 89.88 86 GLY A CA 1
ATOM 705 C C . GLY A 1 86 ? -4.872 10.128 7.983 1.00 89.88 86 GLY A C 1
ATOM 706 O O . GLY A 1 86 ? -3.710 10.218 7.586 1.00 89.88 86 GLY A O 1
ATOM 707 N N . VAL A 1 87 ? -5.169 9.584 9.165 1.00 92.25 87 VAL A N 1
ATOM 708 C CA . VAL A 1 87 ? -4.159 8.992 10.053 1.00 92.25 87 VAL A CA 1
ATOM 709 C C . VAL A 1 87 ? -3.759 7.605 9.554 1.00 92.25 87 VAL A C 1
ATOM 711 O O . VAL A 1 87 ? -2.570 7.295 9.551 1.00 92.25 87 VAL A O 1
ATOM 714 N N . ILE A 1 88 ? -4.726 6.808 9.088 1.00 93.38 88 ILE A N 1
ATOM 715 C CA . ILE A 1 88 ? -4.472 5.491 8.485 1.00 93.38 88 ILE A CA 1
ATOM 716 C C . ILE A 1 88 ? -3.686 5.676 7.189 1.00 93.38 88 ILE A C 1
ATOM 718 O O . ILE A 1 88 ? -2.644 5.048 7.015 1.00 93.38 88 ILE A O 1
ATOM 722 N N . TYR A 1 89 ? -4.117 6.612 6.336 1.00 94.81 89 TYR A N 1
ATOM 723 C CA . TYR A 1 89 ? -3.420 6.907 5.080 1.00 94.81 89 TYR A CA 1
ATOM 724 C C . TYR A 1 89 ? -1.938 7.251 5.291 1.00 94.81 89 TYR A C 1
ATOM 726 O O . TYR A 1 89 ? -1.076 6.745 4.581 1.00 94.81 89 TYR A O 1
ATOM 734 N N . LYS A 1 90 ? -1.615 8.085 6.287 1.00 94.12 90 LYS A N 1
ATOM 735 C CA . LYS A 1 90 ? -0.223 8.477 6.569 1.00 94.12 90 LYS A CA 1
ATOM 736 C C . LYS A 1 90 ? 0.650 7.304 7.001 1.00 94.12 90 LYS A C 1
ATOM 738 O O . LYS A 1 90 ? 1.828 7.272 6.651 1.00 94.12 90 LYS A O 1
ATOM 743 N N . GLU A 1 91 ? 0.103 6.373 7.779 1.00 94.19 91 GLU A N 1
ATOM 744 C CA . GLU A 1 91 ? 0.868 5.199 8.203 1.00 94.19 91 GLU A CA 1
ATOM 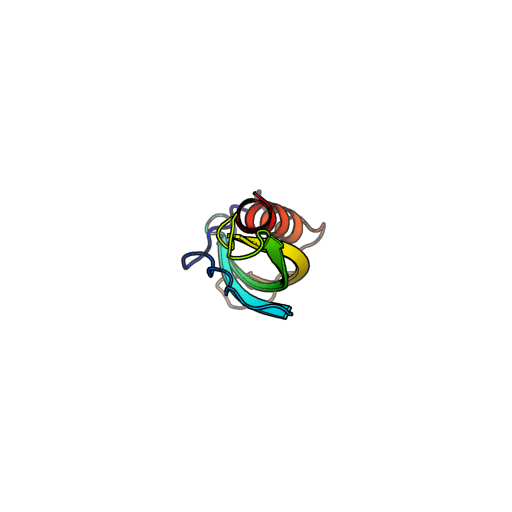745 C C . GLU A 1 91 ? 1.047 4.210 7.041 1.00 94.19 91 GLU A C 1
ATOM 747 O O . GLU A 1 91 ? 2.156 3.713 6.852 1.00 94.19 91 GLU A O 1
ATOM 752 N N . LEU A 1 92 ? 0.018 4.014 6.202 1.00 95.12 92 LEU A N 1
ATOM 753 C CA . LEU A 1 92 ? 0.131 3.246 4.952 1.00 95.12 92 LEU A CA 1
ATOM 754 C C . LEU A 1 92 ? 1.208 3.833 4.034 1.00 95.12 92 LEU A C 1
ATOM 756 O O . LEU A 1 92 ? 2.115 3.122 3.610 1.00 95.12 92 LEU A O 1
ATOM 760 N N . GLU A 1 93 ? 1.150 5.143 3.777 1.00 94.75 93 GLU A N 1
ATOM 761 C CA . GLU A 1 93 ? 2.119 5.848 2.935 1.00 94.75 93 GLU A CA 1
ATOM 762 C C . GLU A 1 93 ? 3.549 5.652 3.446 1.00 94.75 93 GLU A C 1
ATOM 764 O O . GLU A 1 93 ? 4.458 5.381 2.663 1.00 94.75 93 GLU A O 1
ATOM 769 N N . LYS A 1 94 ? 3.756 5.749 4.762 1.00 92.94 94 LYS A N 1
ATOM 770 C CA . LYS A 1 94 ? 5.067 5.551 5.381 1.00 92.94 94 LYS A CA 1
ATOM 771 C C . LYS A 1 94 ? 5.597 4.131 5.179 1.00 92.94 94 LYS A C 1
ATOM 773 O O . LYS A 1 94 ? 6.775 3.991 4.862 1.00 92.94 94 LYS A O 1
ATOM 778 N N . ILE A 1 95 ? 4.767 3.105 5.371 1.00 93.06 95 ILE A N 1
ATOM 779 C CA . ILE A 1 95 ? 5.172 1.701 5.191 1.00 93.06 95 ILE A CA 1
ATOM 780 C C . ILE A 1 95 ? 5.480 1.426 3.716 1.00 93.06 95 ILE A C 1
ATOM 782 O O . ILE A 1 95 ? 6.557 0.937 3.391 1.00 93.06 95 ILE A O 1
ATOM 786 N N . ILE A 1 96 ? 4.574 1.815 2.817 1.00 93.44 96 ILE A N 1
ATOM 787 C CA . ILE A 1 96 ? 4.700 1.554 1.377 1.00 93.44 96 ILE A CA 1
ATOM 788 C C . ILE A 1 96 ? 5.920 2.281 0.799 1.00 93.44 96 ILE A C 1
ATOM 790 O O . ILE A 1 96 ? 6.705 1.674 0.075 1.00 93.44 96 ILE A O 1
ATOM 794 N N . LYS A 1 97 ? 6.143 3.556 1.146 1.00 92.06 97 LYS A N 1
ATOM 795 C CA . LYS A 1 97 ? 7.350 4.285 0.718 1.00 92.06 97 LYS A CA 1
ATOM 796 C C . LYS A 1 97 ? 8.620 3.691 1.303 1.00 92.06 97 LYS A C 1
ATOM 798 O O . LYS A 1 97 ? 9.639 3.648 0.622 1.00 92.06 97 LYS A O 1
ATOM 803 N N . TRP A 1 98 ? 8.577 3.217 2.547 1.00 91.06 98 TRP A N 1
ATOM 804 C CA . TRP A 1 98 ? 9.747 2.600 3.153 1.00 91.06 98 TRP A CA 1
ATOM 805 C C . TRP A 1 98 ? 10.216 1.364 2.374 1.00 91.06 98 TRP A C 1
ATOM 807 O O . TRP A 1 98 ? 11.418 1.228 2.158 1.00 91.06 98 TRP A O 1
ATOM 817 N N . ASP A 1 99 ? 9.295 0.526 1.903 1.00 89.94 99 ASP A N 1
ATOM 818 C CA . ASP A 1 99 ? 9.621 -0.689 1.144 1.00 89.94 99 ASP A CA 1
ATOM 819 C C . ASP A 1 99 ? 9.891 -0.412 -0.347 1.00 89.94 99 ASP A C 1
ATOM 821 O O . ASP A 1 99 ? 10.832 -0.941 -0.949 1.00 89.94 99 ASP A O 1
ATOM 825 N N . TYR A 1 100 ? 9.100 0.464 -0.970 1.00 87.50 100 TYR A N 1
ATOM 826 C CA . TYR A 1 100 ? 9.160 0.706 -2.413 1.00 87.50 100 TYR A CA 1
ATOM 827 C C . TYR A 1 100 ? 9.897 1.982 -2.827 1.00 87.50 100 TYR A C 1
ATOM 829 O O . TYR A 1 100 ? 9.982 2.233 -4.019 1.00 87.50 100 TYR A O 1
ATOM 837 N N . GLU A 1 101 ? 10.502 2.764 -1.936 1.00 81.69 101 GLU A N 1
ATOM 838 C CA . GLU A 1 101 ? 11.375 3.890 -2.331 1.00 81.69 101 GLU A CA 1
ATOM 839 C C . GLU A 1 101 ? 12.790 3.823 -1.738 1.00 81.69 101 GLU A 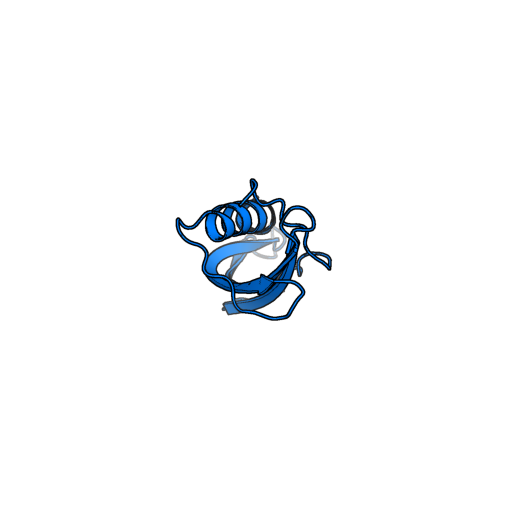C 1
ATOM 841 O O . GLU A 1 101 ? 13.692 4.434 -2.316 1.00 81.69 101 GLU A O 1
ATOM 846 N N . ASN A 1 102 ? 13.022 3.058 -0.662 1.00 66.19 102 ASN A N 1
ATOM 847 C CA . ASN A 1 102 ? 14.384 2.755 -0.189 1.00 66.19 102 ASN A CA 1
ATOM 848 C C . ASN A 1 102 ? 15.041 1.613 -0.975 1.00 66.19 102 ASN A C 1
ATOM 850 O O . ASN A 1 102 ? 16.291 1.571 -0.975 1.00 66.19 102 ASN A O 1
#

Secondary structure (DSSP, 8-state):
-PPP--EESSPPPPPPSSSEEEEEEEEEEETTTTEEEEEEEEEEEEEEEES-SSSS--EEEEEEEEEEEEEEEEETTSPEEP-TTSHHHHHHHHHHHHHHH-

Radius of gyration: 17.32 Å; chains: 1; bounding box: 52×24×44 Å

Sequence (102 aa):
MKTPILTPEDELPELEHKEGCQVFEIDFRDEANEFLIITFVTIFVTLEKSGDGYNTPYDIRLKKDIHDIEYHCFDFDGNRVIDEGGVIYKELEKIIKWDYEN

pLDDT: mean 91.38, std 4.83, range [66.19, 97.12]

Foldseek 3Di:
DPQFDWDWPDPDDDDDLDFDKDKDWTWIDGPVQQKIKIKIWIKGWDWDWDDPCPPGNIDTDIDIDTDDIDMWMAHPVGDTDDPDPCSVVVVVCVVCCVVGVD